Protein AF-A0A447TFA6-F1 (afdb_monomer_lite)

Foldseek 3Di:
DPPPPAAEAEEEDWPVCVVVVVVSVVVVHHYAEYEYEDDPVPPTHRVVVVVVCVVVVHHYHPYDDEQVNLVVCLVVVHPYYHYPDDDDDDYDDDND

Structure (mmCIF, N/CA/C/O backbone):
data_AF-A0A447TFA6-F1
#
_entry.id   AF-A0A447TFA6-F1
#
loop_
_atom_site.group_PDB
_atom_site.id
_atom_site.type_symbol
_atom_site.label_atom_id
_atom_site.label_alt_id
_atom_site.label_comp_id
_atom_site.label_asym_id
_atom_site.label_entity_id
_atom_site.label_seq_id
_atom_site.pdbx_PDB_ins_code
_atom_site.Cartn_x
_atom_site.Cartn_y
_atom_site.Cartn_z
_atom_site.occupancy
_atom_site.B_iso_or_equiv
_atom_site.auth_seq_id
_atom_site.auth_comp_id
_atom_site.auth_asym_id
_atom_site.auth_atom_id
_atom_site.pdbx_PDB_model_num
ATOM 1 N N . MET A 1 1 ? -27.131 -0.954 11.553 1.00 41.31 1 MET A N 1
ATOM 2 C CA . MET A 1 1 ? -26.050 -1.919 11.844 1.00 41.31 1 MET A CA 1
ATOM 3 C C . MET A 1 1 ? -24.774 -1.125 12.043 1.00 41.31 1 MET A C 1
ATOM 5 O O . MET A 1 1 ? -24.526 -0.272 11.196 1.00 41.31 1 MET A O 1
ATOM 9 N N . PRO A 1 2 ? -24.023 -1.303 13.143 1.00 44.16 2 PRO A N 1
ATOM 10 C CA . PRO A 1 2 ? -22.740 -0.626 13.279 1.00 44.16 2 PRO A CA 1
ATOM 11 C C . PRO A 1 2 ? -21.833 -1.121 12.151 1.00 44.16 2 PRO A C 1
ATOM 13 O O . PRO A 1 2 ? -21.757 -2.324 11.892 1.00 44.16 2 PRO A O 1
ATOM 16 N N . ARG A 1 3 ? -21.217 -0.191 11.422 1.00 54.28 3 ARG A N 1
ATOM 17 C CA . ARG A 1 3 ? -20.195 -0.526 10.436 1.00 54.28 3 ARG A CA 1
ATOM 18 C C . ARG A 1 3 ? -19.050 -1.146 11.232 1.00 54.28 3 ARG A C 1
ATOM 20 O O . ARG A 1 3 ? -18.520 -0.487 12.117 1.00 54.28 3 ARG A O 1
ATOM 27 N N . VAL A 1 4 ? -18.712 -2.409 10.979 1.00 59.47 4 VAL A N 1
ATOM 28 C CA . VAL A 1 4 ? -17.379 -2.884 11.357 1.00 59.47 4 VAL A CA 1
ATOM 29 C C . VAL A 1 4 ? -16.458 -2.038 10.496 1.00 59.47 4 VAL A C 1
ATOM 31 O O . VAL A 1 4 ? -16.483 -2.175 9.271 1.00 59.47 4 VAL A O 1
ATOM 34 N N . ASP A 1 5 ? -15.799 -1.049 11.094 1.00 70.12 5 ASP A N 1
ATOM 35 C CA . ASP A 1 5 ? -14.890 -0.203 10.340 1.00 70.12 5 ASP A CA 1
ATOM 36 C C . ASP A 1 5 ? -13.825 -1.111 9.733 1.00 70.12 5 ASP A C 1
ATOM 38 O O . ASP A 1 5 ? -13.154 -1.885 10.415 1.00 70.12 5 ASP A O 1
ATOM 42 N N . ALA A 1 6 ? -13.796 -1.123 8.405 1.00 82.69 6 ALA A N 1
ATOM 43 C CA . ALA A 1 6 ? -12.888 -1.959 7.653 1.00 82.69 6 ALA A CA 1
ATOM 44 C C . ALA A 1 6 ? -11.457 -1.494 7.932 1.00 82.69 6 ALA A C 1
ATOM 46 O O . ALA A 1 6 ? -11.147 -0.329 7.684 1.00 82.69 6 ALA A O 1
ATOM 47 N N . MET A 1 7 ? -10.615 -2.408 8.420 1.00 92.44 7 MET A N 1
ATOM 48 C CA . MET A 1 7 ? -9.257 -2.105 8.869 1.00 92.44 7 MET A CA 1
ATOM 49 C C . MET A 1 7 ? -8.459 -1.366 7.794 1.00 92.44 7 MET A C 1
ATOM 51 O O . MET A 1 7 ? -8.326 -1.842 6.662 1.00 92.44 7 MET A O 1
ATOM 55 N N . ARG A 1 8 ? -7.937 -0.192 8.144 1.00 95.12 8 ARG A N 1
ATOM 56 C CA . ARG A 1 8 ? -7.240 0.708 7.224 1.00 95.12 8 ARG A CA 1
ATOM 57 C C . ARG A 1 8 ? -5.738 0.482 7.316 1.00 95.12 8 ARG A C 1
ATOM 59 O O . ARG A 1 8 ? -5.168 0.547 8.400 1.00 95.12 8 ARG A O 1
ATOM 66 N N . PHE A 1 9 ? -5.076 0.229 6.192 1.00 96.00 9 PHE A N 1
ATOM 67 C CA . PHE A 1 9 ? -3.664 -0.159 6.202 1.00 96.00 9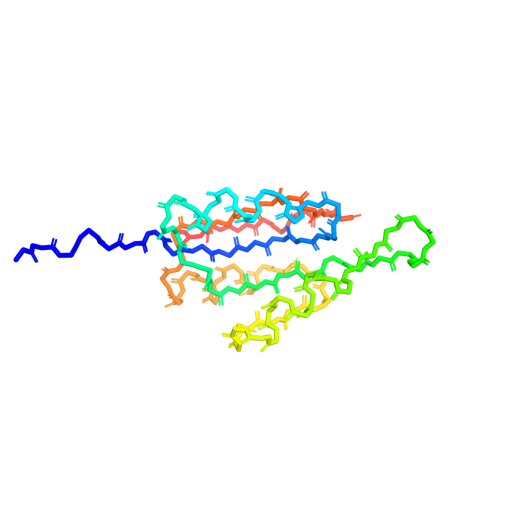 PHE A CA 1
ATOM 68 C C . PHE A 1 9 ? -2.835 0.539 5.132 1.00 96.00 9 PHE A C 1
ATOM 70 O O . PHE A 1 9 ? -3.338 0.924 4.082 1.00 96.00 9 PHE A O 1
ATOM 77 N N . ALA A 1 10 ? -1.532 0.629 5.357 1.00 96.56 10 ALA A N 1
ATOM 78 C CA . ALA A 1 10 ? -0.557 0.945 4.323 1.00 96.56 10 ALA A CA 1
ATOM 79 C C . ALA A 1 10 ? 0.334 -0.266 4.045 1.00 96.56 10 ALA A C 1
ATOM 81 O O . ALA A 1 10 ? 0.476 -1.146 4.893 1.00 96.56 10 ALA A O 1
ATOM 82 N N . ILE A 1 11 ? 0.928 -0.337 2.854 1.00 94.94 11 ILE A N 1
ATOM 83 C CA . ILE A 1 11 ? 1.737 -1.494 2.450 1.00 94.94 11 ILE A CA 1
ATOM 84 C C . ILE A 1 11 ? 2.983 -1.090 1.672 1.00 94.94 11 ILE A C 1
ATOM 86 O O . ILE A 1 11 ? 2.916 -0.249 0.774 1.00 94.94 11 ILE A O 1
ATOM 90 N N . THR A 1 12 ? 4.114 -1.729 1.978 1.00 92.94 12 THR A N 1
ATOM 91 C CA . THR A 1 12 ? 5.289 -1.724 1.103 1.00 92.94 12 THR A CA 1
ATOM 92 C C . THR A 1 12 ? 5.217 -2.889 0.120 1.00 92.94 12 THR A C 1
ATOM 94 O O . THR A 1 12 ? 4.992 -4.032 0.520 1.00 92.94 12 THR A O 1
ATOM 97 N N . LEU A 1 13 ? 5.377 -2.620 -1.176 1.00 89.75 13 LEU A N 1
ATOM 98 C CA . LEU A 1 13 ? 5.050 -3.573 -2.232 1.00 89.75 13 LEU A CA 1
ATOM 99 C C . LEU A 1 13 ? 6.103 -3.616 -3.347 1.00 89.75 13 LEU A C 1
ATOM 101 O O . LEU A 1 13 ? 6.700 -2.614 -3.733 1.00 89.75 13 LEU A O 1
ATOM 105 N N . SER A 1 14 ? 6.272 -4.813 -3.899 1.00 89.75 14 SER A N 1
ATOM 106 C CA . SER A 1 14 ? 6.768 -5.051 -5.255 1.00 89.75 14 SER A CA 1
ATOM 107 C C . SER A 1 14 ? 5.858 -6.085 -5.916 1.00 89.75 14 SER A C 1
ATOM 109 O O . SER A 1 14 ? 5.095 -6.767 -5.224 1.00 89.75 14 SER A O 1
ATOM 111 N N . ASP A 1 15 ? 5.954 -6.256 -7.235 1.00 90.44 15 ASP A N 1
ATOM 112 C CA . ASP A 1 15 ? 5.041 -7.128 -7.986 1.00 90.44 15 ASP A CA 1
ATOM 113 C C . ASP A 1 15 ? 5.084 -8.584 -7.494 1.00 90.44 15 ASP A C 1
ATOM 115 O O . ASP A 1 15 ? 4.069 -9.278 -7.524 1.00 90.44 15 ASP A O 1
ATOM 119 N N . ARG A 1 16 ? 6.223 -9.020 -6.935 1.00 88.25 16 ARG A N 1
ATOM 120 C CA . ARG A 1 16 ? 6.381 -10.339 -6.301 1.00 88.25 16 ARG A CA 1
ATOM 121 C C . ARG A 1 16 ? 5.406 -10.568 -5.142 1.00 88.25 16 ARG A C 1
ATOM 123 O O . ARG A 1 16 ? 4.975 -11.696 -4.928 1.00 88.25 16 ARG A O 1
ATOM 130 N N . PHE A 1 17 ? 5.077 -9.519 -4.394 1.00 89.62 17 PHE A N 1
ATOM 131 C CA . PHE A 1 17 ? 4.251 -9.595 -3.187 1.00 89.62 17 PHE A CA 1
ATOM 132 C C . PHE A 1 17 ? 2.820 -9.107 -3.408 1.00 89.62 17 PHE A C 1
ATOM 134 O O . PHE A 1 17 ? 2.050 -9.015 -2.455 1.00 89.62 17 PHE A O 1
ATOM 141 N N . LYS A 1 18 ? 2.421 -8.857 -4.658 1.00 91.00 18 LYS A N 1
ATOM 142 C CA . LYS A 1 18 ? 1.036 -8.522 -4.991 1.00 91.00 18 LYS A CA 1
ATOM 143 C C . LYS A 1 18 ? -0.006 -9.523 -4.435 1.00 91.00 18 LYS A C 1
ATOM 145 O O . LYS A 1 18 ? -1.037 -9.051 -3.962 1.00 91.00 18 LYS A O 1
ATOM 150 N N . PRO A 1 19 ? 0.245 -10.848 -4.373 1.00 93.75 19 PRO A N 1
ATOM 151 C CA . PRO A 1 19 ? -0.696 -11.775 -3.739 1.00 93.75 19 PRO A CA 1
ATOM 152 C C . PRO A 1 19 ? -0.973 -11.481 -2.256 1.00 93.75 19 PRO A C 1
ATOM 154 O O . PRO A 1 19 ? -2.074 -11.741 -1.786 1.00 93.75 19 PRO A O 1
ATOM 157 N N . VAL A 1 20 ? -0.013 -10.903 -1.520 1.00 93.19 20 VAL A N 1
ATOM 158 C CA . VAL A 1 20 ? -0.214 -10.497 -0.117 1.00 93.19 20 VAL A CA 1
ATOM 159 C C . VAL A 1 20 ? -1.280 -9.408 -0.041 1.00 93.19 20 VAL A C 1
ATOM 161 O O . VAL A 1 20 ? -2.238 -9.542 0.711 1.00 93.19 20 VAL A O 1
ATOM 164 N N . LEU A 1 21 ? -1.154 -8.367 -0.870 1.00 94.12 21 LEU A N 1
ATOM 165 C CA . LEU A 1 21 ? -2.160 -7.311 -0.999 1.00 94.12 21 LEU A CA 1
ATOM 166 C C . LEU A 1 21 ? -3.548 -7.892 -1.315 1.00 94.12 21 LEU A C 1
ATOM 168 O O . LEU A 1 21 ? -4.530 -7.492 -0.696 1.00 94.12 21 LEU A O 1
ATOM 172 N N . ASP A 1 22 ? -3.626 -8.843 -2.247 1.00 94.44 22 ASP A N 1
ATOM 173 C CA . ASP A 1 22 ? -4.901 -9.424 -2.672 1.00 94.44 22 ASP A CA 1
ATOM 174 C C . ASP A 1 22 ? -5.622 -10.159 -1.521 1.00 94.44 22 ASP A C 1
ATOM 176 O O . ASP A 1 22 ? -6.841 -10.038 -1.402 1.00 94.44 22 ASP A O 1
ATOM 180 N N . VAL A 1 23 ? -4.891 -10.824 -0.616 1.00 95.31 23 VAL A N 1
ATOM 181 C CA . VAL A 1 23 ? -5.468 -11.468 0.584 1.00 95.31 23 VAL A CA 1
ATOM 182 C C . VAL A 1 23 ? -6.105 -10.444 1.529 1.00 95.31 23 VAL A C 1
ATOM 184 O O . VAL A 1 23 ? -7.227 -10.649 1.991 1.00 95.31 23 VAL A O 1
ATOM 187 N N . PHE A 1 24 ? -5.437 -9.319 1.798 1.00 94.31 24 PHE A N 1
ATOM 188 C CA . PHE A 1 24 ? -5.988 -8.287 2.687 1.00 94.31 24 PHE A CA 1
ATOM 189 C C . PHE A 1 24 ? -7.209 -7.590 2.077 1.00 94.31 24 PHE A C 1
ATOM 191 O O . PHE A 1 24 ? -8.187 -7.331 2.778 1.00 94.31 24 PHE A O 1
ATOM 198 N N . LEU A 1 25 ? -7.203 -7.360 0.762 1.00 94.06 25 LEU A N 1
ATOM 199 C CA . LEU A 1 25 ? -8.377 -6.841 0.055 1.00 94.06 25 LEU A CA 1
ATOM 200 C C . LEU A 1 25 ? -9.564 -7.811 0.137 1.00 94.06 25 LEU A C 1
ATOM 202 O O . LEU A 1 25 ? -10.692 -7.376 0.361 1.00 94.06 25 LEU A O 1
ATOM 206 N N . GLN A 1 26 ? -9.323 -9.118 -0.006 1.00 94.88 26 GLN A N 1
ATOM 207 C CA . GLN A 1 26 ? -10.357 -10.151 0.149 1.00 94.88 26 GLN A CA 1
ATOM 208 C C . GLN A 1 26 ? -10.897 -10.231 1.582 1.00 94.88 26 GLN A C 1
ATOM 210 O O . GLN A 1 26 ? -12.081 -10.499 1.771 1.00 94.88 26 GLN A O 1
ATOM 215 N N . ALA A 1 27 ? -10.063 -9.940 2.583 1.00 93.25 27 ALA A N 1
ATOM 216 C CA . ALA A 1 27 ? -10.473 -9.820 3.982 1.00 93.25 27 ALA A CA 1
ATOM 217 C C . ALA A 1 27 ? -11.257 -8.525 4.284 1.00 93.25 27 ALA A C 1
ATOM 219 O O . ALA A 1 27 ? -11.638 -8.287 5.430 1.00 93.25 27 ALA A O 1
ATOM 220 N N . GLY A 1 28 ? -11.491 -7.675 3.279 1.00 93.75 28 GLY A N 1
ATOM 221 C CA . GLY A 1 28 ? -12.230 -6.424 3.417 1.00 93.75 28 GLY A CA 1
ATOM 222 C C . GLY A 1 28 ? -11.408 -5.264 3.974 1.00 93.75 28 GLY A C 1
ATOM 223 O O . GLY A 1 28 ? -11.991 -4.227 4.275 1.00 93.75 28 GLY A O 1
ATOM 224 N N . TRP A 1 29 ? -10.085 -5.398 4.108 1.00 95.12 29 TRP A N 1
ATOM 225 C CA . TRP A 1 29 ? -9.230 -4.305 4.573 1.00 95.12 29 TRP A CA 1
ATOM 226 C C . TRP A 1 29 ? -9.100 -3.222 3.497 1.00 95.12 29 TRP A C 1
ATOM 228 O O . TRP A 1 29 ? -9.094 -3.506 2.296 1.00 95.12 29 TRP A O 1
ATOM 238 N N . GLN A 1 30 ? -8.960 -1.968 3.923 1.00 95.25 30 GLN A N 1
ATOM 239 C CA . GLN A 1 30 ? -8.907 -0.810 3.034 1.00 95.25 30 GLN A CA 1
ATOM 240 C C . GLN A 1 30 ? -7.486 -0.241 2.940 1.00 95.25 30 GLN A C 1
ATOM 242 O O . GLN A 1 30 ? -6.957 0.249 3.940 1.00 95.25 30 GLN A O 1
ATOM 247 N N . PRO A 1 31 ? -6.852 -0.264 1.755 1.00 95.69 31 PRO A N 1
ATOM 248 C CA . PRO A 1 31 ? -5.539 0.337 1.579 1.00 95.69 31 PRO A CA 1
ATOM 249 C C . PRO A 1 31 ? -5.636 1.867 1.619 1.00 95.69 31 PRO A C 1
ATOM 251 O O . PRO A 1 31 ? -6.501 2.463 0.980 1.00 95.69 31 PRO A O 1
ATOM 254 N N . LEU A 1 32 ? -4.706 2.497 2.330 1.00 96.19 32 LEU A N 1
ATOM 255 C CA . LEU A 1 32 ? -4.550 3.945 2.452 1.00 96.19 32 LEU A CA 1
ATOM 256 C C . LEU A 1 32 ? -3.415 4.495 1.604 1.00 96.19 32 LEU A C 1
ATOM 258 O O . LEU A 1 32 ? -3.576 5.534 0.978 1.00 96.19 32 LEU A O 1
ATOM 262 N N . LYS A 1 33 ? -2.267 3.815 1.588 1.00 96.31 33 LYS A N 1
ATOM 263 C CA . LYS A 1 33 ? -1.071 4.249 0.857 1.00 96.31 33 LYS A CA 1
ATOM 264 C C . LYS A 1 33 ? -0.260 3.033 0.430 1.00 96.31 33 LYS A C 1
ATOM 266 O O . LYS A 1 33 ? -0.139 2.058 1.178 1.00 96.31 33 LYS A O 1
ATOM 271 N N . VAL A 1 34 ? 0.298 3.101 -0.774 1.00 95.19 34 VAL A N 1
ATOM 272 C CA . VAL A 1 34 ? 1.204 2.084 -1.317 1.00 95.19 34 VAL A CA 1
ATOM 273 C C . VAL A 1 34 ? 2.602 2.677 -1.432 1.00 95.19 34 VAL A C 1
ATOM 275 O O . VAL A 1 34 ? 2.807 3.704 -2.076 1.00 95.19 34 VAL A O 1
ATOM 278 N N . PHE A 1 35 ? 3.580 1.999 -0.842 1.00 93.50 35 PHE A N 1
ATOM 279 C CA . PHE A 1 35 ? 4.998 2.298 -1.001 1.00 93.50 35 PHE A CA 1
ATOM 280 C C . PHE A 1 35 ? 5.601 1.260 -1.945 1.00 93.50 35 PHE A C 1
ATOM 282 O O . PHE A 1 35 ? 5.795 0.110 -1.561 1.00 93.50 35 PHE A O 1
ATOM 289 N N . CYS A 1 36 ? 5.890 1.629 -3.187 1.00 89.31 36 CYS A N 1
ATOM 290 C CA . CYS A 1 36 ? 6.605 0.736 -4.088 1.00 89.31 36 CYS A CA 1
ATOM 291 C C . CYS A 1 36 ? 8.100 0.846 -3.816 1.00 89.31 36 CYS A C 1
ATOM 293 O O . CYS A 1 36 ? 8.692 1.915 -3.962 1.00 89.31 36 CYS A O 1
ATOM 295 N N . THR A 1 37 ? 8.718 -0.266 -3.429 1.00 74.94 37 THR A N 1
ATOM 296 C CA . THR A 1 37 ? 10.163 -0.301 -3.207 1.00 74.94 37 THR A CA 1
ATOM 297 C C . THR A 1 37 ? 10.892 0.021 -4.519 1.00 74.94 37 THR A C 1
ATOM 299 O O . THR A 1 37 ? 10.441 -0.426 -5.581 1.00 74.94 37 THR A O 1
ATOM 302 N N . PRO A 1 38 ? 12.018 0.758 -4.486 1.00 73.56 38 PRO A N 1
ATOM 303 C CA . PRO A 1 38 ? 12.890 0.870 -5.647 1.00 73.56 38 PRO A CA 1
ATOM 304 C C . PRO A 1 38 ? 13.302 -0.527 -6.115 1.00 73.56 38 PRO A C 1
ATOM 306 O O . PRO A 1 38 ? 13.726 -1.354 -5.306 1.00 73.56 38 PRO A O 1
ATOM 309 N N . VAL A 1 39 ? 13.154 -0.795 -7.409 1.00 75.56 39 VAL A N 1
ATOM 310 C CA . VAL A 1 39 ? 13.499 -2.085 -8.012 1.00 75.56 39 VAL A CA 1
ATOM 311 C C . VAL A 1 39 ? 14.654 -1.918 -8.992 1.00 75.56 39 VAL A C 1
ATOM 313 O O . VAL A 1 39 ? 14.799 -0.876 -9.622 1.00 75.56 39 VAL A O 1
ATOM 316 N N . ASP A 1 40 ? 15.474 -2.958 -9.135 1.00 70.19 40 ASP A N 1
ATOM 317 C CA . ASP A 1 40 ? 16.613 -2.978 -10.063 1.00 70.19 40 ASP A CA 1
ATOM 318 C C . ASP A 1 40 ? 16.206 -3.133 -11.541 1.00 70.19 40 ASP A C 1
ATOM 320 O O . ASP A 1 40 ? 17.065 -3.122 -12.422 1.00 70.19 40 ASP A O 1
ATOM 324 N N . HIS A 1 41 ? 14.903 -3.303 -11.809 1.00 68.69 41 HIS A N 1
ATOM 325 C CA . HIS A 1 41 ? 14.303 -3.568 -13.120 1.00 68.69 41 HIS A CA 1
ATOM 326 C C . HIS A 1 41 ? 14.892 -4.781 -13.863 1.00 68.69 41 HIS A C 1
ATOM 328 O O . HIS A 1 41 ? 14.664 -4.943 -15.061 1.00 68.69 41 HIS A O 1
ATOM 334 N N . ARG A 1 42 ? 15.634 -5.646 -13.162 1.00 67.94 42 ARG A N 1
ATOM 335 C CA . ARG A 1 42 ? 16.251 -6.857 -13.712 1.00 67.94 42 ARG A CA 1
ATOM 336 C C . ARG A 1 42 ? 15.524 -8.096 -13.225 1.00 67.94 42 ARG A C 1
ATOM 338 O O . ARG A 1 42 ? 15.044 -8.878 -14.038 1.00 67.94 42 ARG A O 1
ATOM 345 N N . MET A 1 43 ? 15.407 -8.255 -11.909 1.00 63.19 43 MET A N 1
ATOM 346 C CA . MET A 1 43 ? 14.664 -9.364 -11.300 1.00 63.19 43 MET A CA 1
ATOM 347 C C . MET A 1 43 ? 13.406 -8.892 -10.572 1.00 63.19 43 MET A C 1
ATOM 349 O O . MET A 1 43 ? 12.455 -9.661 -10.422 1.00 63.19 43 MET A O 1
ATOM 353 N N . HIS A 1 44 ? 13.362 -7.624 -10.162 1.00 69.06 44 HIS A N 1
ATOM 354 C CA . HIS A 1 44 ? 12.227 -7.050 -9.453 1.00 69.06 44 HIS A CA 1
ATOM 355 C C . HIS A 1 44 ? 11.515 -5.994 -10.305 1.00 69.06 44 HIS A C 1
ATOM 357 O O . HIS A 1 44 ? 12.141 -5.162 -10.959 1.00 69.06 44 HIS A O 1
ATOM 363 N N . HIS A 1 45 ? 10.184 -6.033 -10.286 1.00 81.69 45 HIS A N 1
ATOM 364 C CA . HIS A 1 45 ? 9.306 -5.089 -10.972 1.00 81.69 45 HIS A CA 1
ATOM 365 C C . HIS A 1 45 ? 8.287 -4.522 -9.977 1.00 81.69 45 HIS A C 1
ATOM 367 O O . HIS A 1 45 ? 7.975 -5.157 -8.966 1.00 81.69 45 HIS A O 1
ATOM 373 N N . ASN A 1 46 ? 7.786 -3.322 -10.252 1.00 87.19 46 ASN A N 1
ATOM 374 C CA . ASN A 1 46 ? 6.724 -2.665 -9.487 1.00 87.19 46 ASN A CA 1
ATOM 375 C C . ASN A 1 46 ? 5.584 -2.158 -10.393 1.00 87.19 46 ASN A C 1
ATOM 377 O O . ASN A 1 46 ? 4.742 -1.387 -9.944 1.00 87.19 46 ASN A O 1
ATOM 381 N N . LYS A 1 47 ? 5.538 -2.571 -11.667 1.00 90.00 47 LYS A N 1
ATOM 382 C CA . LYS A 1 47 ? 4.586 -2.041 -12.656 1.00 90.00 47 LYS A CA 1
ATOM 383 C C . LYS A 1 47 ? 3.147 -2.396 -12.294 1.00 90.00 47 LYS A C 1
ATOM 385 O O . LYS A 1 47 ? 2.264 -1.554 -12.416 1.00 90.00 47 LYS A O 1
ATOM 390 N N . LEU A 1 48 ? 2.910 -3.624 -11.829 1.00 91.62 48 LEU A N 1
ATOM 391 C CA . LEU A 1 48 ? 1.571 -4.062 -11.420 1.00 91.62 48 LEU A CA 1
ATOM 392 C C . LEU A 1 48 ? 1.137 -3.377 -10.120 1.00 91.62 48 LEU A C 1
ATOM 394 O O . LEU A 1 48 ? -0.035 -3.050 -9.950 1.00 91.62 48 LEU A O 1
ATOM 398 N N . SER A 1 49 ? 2.090 -3.144 -9.222 1.00 91.56 49 SER A N 1
ATOM 399 C CA . SER A 1 49 ? 1.898 -2.443 -7.951 1.00 91.56 49 SER A CA 1
ATOM 400 C C . SER A 1 49 ? 1.540 -0.966 -8.161 1.00 91.56 49 SER A C 1
ATOM 402 O O . SER A 1 49 ? 0.598 -0.464 -7.549 1.00 91.56 49 SER A O 1
ATOM 404 N N . VAL A 1 50 ? 2.240 -0.293 -9.080 1.00 92.88 50 VAL A N 1
ATOM 405 C CA . VAL A 1 50 ? 1.954 1.087 -9.501 1.00 92.88 50 VAL A CA 1
ATOM 406 C C . VAL A 1 50 ? 0.588 1.167 -10.176 1.00 92.88 50 VAL A C 1
ATOM 408 O O . VAL A 1 50 ? -0.260 1.936 -9.730 1.00 92.88 50 VAL A O 1
ATOM 411 N N . ALA A 1 51 ? 0.327 0.309 -11.167 1.00 94.50 51 ALA A N 1
ATOM 412 C CA . ALA A 1 51 ? -0.956 0.286 -11.866 1.00 94.50 51 ALA A CA 1
ATOM 413 C C . ALA A 1 51 ? -2.135 0.047 -10.907 1.00 94.50 51 ALA A C 1
ATOM 415 O O . ALA A 1 51 ? -3.185 0.671 -11.043 1.00 94.50 51 ALA A O 1
ATOM 416 N N . PHE A 1 52 ? -1.965 -0.820 -9.901 1.00 94.56 52 PHE A N 1
ATOM 417 C CA . PHE A 1 52 ? -2.970 -1.039 -8.862 1.00 94.56 52 PHE A CA 1
ATOM 418 C C . PHE A 1 52 ? -3.301 0.245 -8.089 1.00 94.56 52 PHE A C 1
ATOM 420 O O . PHE A 1 52 ? -4.485 0.539 -7.887 1.00 94.56 52 PHE A O 1
ATOM 427 N N . ALA A 1 53 ? -2.274 0.982 -7.650 1.00 95.12 53 ALA A N 1
ATOM 428 C CA . ALA A 1 53 ? -2.442 2.213 -6.886 1.00 95.12 53 ALA A CA 1
ATOM 429 C C . ALA A 1 53 ? -3.109 3.302 -7.738 1.00 95.12 53 ALA A C 1
ATOM 431 O O . ALA A 1 53 ? -4.088 3.905 -7.303 1.00 95.12 53 ALA A O 1
ATOM 432 N N . GLU A 1 54 ? -2.654 3.480 -8.980 1.00 95.31 54 GLU A N 1
ATOM 433 C CA . GLU A 1 54 ? -3.202 4.460 -9.923 1.00 95.31 54 GLU A CA 1
ATOM 434 C C . GLU A 1 54 ? -4.676 4.192 -10.250 1.00 95.31 54 GLU A C 1
ATOM 436 O O . GLU A 1 54 ? -5.511 5.089 -10.129 1.00 95.31 54 GLU A O 1
ATOM 441 N N . GLN A 1 55 ? -5.032 2.945 -10.585 1.00 96.25 55 GLN A N 1
ATOM 442 C CA . GLN A 1 55 ? -6.415 2.558 -10.900 1.00 96.25 55 GLN A CA 1
ATOM 443 C C . GLN A 1 55 ? -7.388 2.837 -9.748 1.00 96.25 55 GLN A C 1
ATOM 445 O O . GLN A 1 55 ? -8.567 3.101 -9.979 1.00 96.25 55 GLN A O 1
ATOM 450 N N . ARG A 1 56 ? -6.901 2.774 -8.504 1.00 94.38 56 ARG A N 1
ATOM 451 C CA . ARG A 1 56 ? -7.687 3.018 -7.286 1.00 94.38 56 ARG A CA 1
ATOM 452 C C . ARG A 1 56 ? -7.503 4.420 -6.716 1.00 94.38 56 ARG A C 1
ATOM 454 O O . ARG A 1 56 ? -8.100 4.717 -5.686 1.00 94.38 56 ARG A O 1
ATOM 461 N N . LYS A 1 57 ? -6.718 5.276 -7.381 1.00 95.94 57 LYS A N 1
ATOM 462 C CA . LYS A 1 57 ? -6.376 6.635 -6.930 1.00 95.94 57 LYS A CA 1
ATOM 463 C C . LYS A 1 57 ? -5.794 6.651 -5.511 1.00 95.94 57 LYS A C 1
ATOM 465 O O . LYS A 1 57 ? -6.058 7.567 -4.735 1.00 95.94 57 LYS A O 1
ATOM 470 N N . LEU A 1 58 ? -5.025 5.619 -5.170 1.00 95.94 58 LEU A N 1
ATOM 471 C CA . LEU A 1 58 ? -4.342 5.530 -3.887 1.00 95.94 58 LEU A CA 1
ATOM 472 C C . LEU A 1 58 ? -3.069 6.383 -3.920 1.00 95.94 58 LEU A C 1
ATOM 474 O O . LEU A 1 58 ? -2.346 6.346 -4.919 1.00 95.94 58 LEU A O 1
ATOM 478 N N . PRO A 1 59 ? -2.748 7.092 -2.825 1.00 96.44 59 PRO A N 1
ATOM 479 C CA . PRO A 1 59 ? -1.429 7.666 -2.618 1.00 96.44 59 PRO A CA 1
ATOM 480 C C . PRO A 1 59 ? -0.323 6.632 -2.872 1.00 96.44 59 PRO A C 1
ATOM 482 O O . PRO A 1 59 ? -0.319 5.542 -2.289 1.00 96.44 59 PRO A O 1
ATOM 485 N N . LEU A 1 60 ? 0.613 6.988 -3.751 1.00 94.69 60 LEU A N 1
ATOM 486 C CA . LEU A 1 60 ? 1.720 6.145 -4.186 1.00 94.69 60 LEU A CA 1
ATOM 487 C C . LEU A 1 60 ? 3.049 6.839 -3.893 1.00 94.69 60 LEU A C 1
ATOM 489 O O . LEU A 1 60 ? 3.252 7.992 -4.265 1.00 94.69 60 LEU A O 1
ATOM 493 N N . GLN A 1 61 ? 3.976 6.106 -3.286 1.00 93.88 61 GLN A N 1
ATOM 494 C CA . GLN A 1 61 ? 5.343 6.555 -3.053 1.00 93.88 61 GLN A CA 1
ATOM 495 C C . GLN A 1 61 ? 6.330 5.558 -3.653 1.00 93.88 61 GLN A C 1
ATOM 497 O O . GLN A 1 61 ? 6.296 4.378 -3.324 1.00 93.88 61 GLN A O 1
ATOM 502 N N . LEU A 1 62 ? 7.208 6.034 -4.538 1.00 89.62 62 LEU A N 1
ATOM 503 C CA . LEU A 1 62 ? 8.260 5.218 -5.165 1.00 89.62 62 LEU A CA 1
ATOM 504 C C . LEU A 1 62 ? 9.607 5.305 -4.426 1.00 89.62 62 LEU A C 1
ATOM 506 O O . LEU A 1 62 ? 10.547 4.578 -4.740 1.00 89.62 62 LEU A O 1
ATOM 510 N N . SER A 1 63 ? 9.727 6.230 -3.473 1.00 85.94 63 SER A N 1
ATOM 511 C CA . SER A 1 63 ? 10.898 6.372 -2.612 1.00 85.94 63 SER A CA 1
ATOM 512 C C . SER A 1 63 ? 10.801 5.448 -1.387 1.00 85.94 63 SER A C 1
ATOM 514 O O . SER A 1 63 ? 9.704 5.028 -1.011 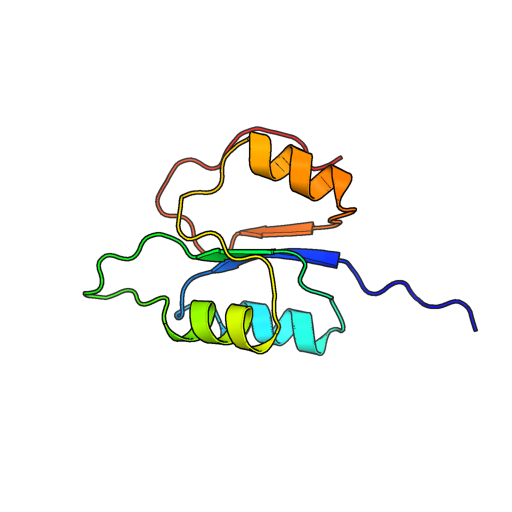1.00 85.94 63 SER A O 1
ATOM 516 N N . PRO A 1 64 ? 11.930 5.129 -0.724 1.00 84.62 64 PRO A N 1
ATOM 517 C CA . PRO A 1 64 ? 11.910 4.366 0.523 1.00 84.62 64 PRO A CA 1
ATOM 518 C C . PRO A 1 64 ? 11.006 4.999 1.593 1.00 84.62 64 PRO A C 1
ATOM 520 O O . PRO A 1 64 ? 10.940 6.225 1.692 1.00 84.62 64 PRO A O 1
ATOM 523 N N . LEU A 1 65 ? 10.365 4.155 2.407 1.00 88.19 65 LEU A N 1
ATOM 524 C CA . LEU A 1 65 ? 9.599 4.557 3.592 1.00 88.19 65 LEU A CA 1
ATOM 525 C C . LEU A 1 65 ? 10.518 5.263 4.604 1.00 88.19 65 LEU A C 1
ATOM 527 O O . LEU A 1 65 ? 11.584 4.742 4.936 1.00 88.19 65 LEU A O 1
ATOM 531 N N . ARG A 1 66 ? 10.105 6.425 5.118 1.00 89.31 66 ARG A N 1
ATOM 532 C CA . ARG A 1 66 ? 10.853 7.220 6.107 1.00 89.31 66 ARG A CA 1
ATOM 533 C C . ARG A 1 66 ? 10.044 7.432 7.388 1.00 89.31 66 ARG A C 1
ATOM 535 O O . ARG A 1 66 ? 8.846 7.198 7.428 1.00 89.31 66 ARG A O 1
ATOM 542 N N . THR A 1 67 ? 10.683 7.938 8.442 1.00 89.31 67 THR A N 1
ATOM 543 C CA . THR A 1 67 ? 10.014 8.175 9.735 1.00 89.31 67 THR A CA 1
ATOM 544 C C . THR A 1 67 ? 8.841 9.158 9.642 1.00 89.31 67 THR A C 1
ATOM 546 O O . THR A 1 67 ? 7.827 8.931 10.290 1.00 89.31 67 THR A O 1
ATOM 549 N N . HIS A 1 68 ? 8.935 10.210 8.817 1.00 90.50 68 HIS A N 1
ATOM 550 C CA . HIS A 1 68 ? 7.820 11.154 8.635 1.00 90.50 68 HIS A CA 1
ATOM 551 C C . HIS A 1 68 ? 6.582 10.491 8.009 1.00 90.50 68 HIS A C 1
ATOM 553 O O . HIS A 1 68 ? 5.467 10.814 8.401 1.00 90.50 68 HIS A O 1
ATOM 559 N N . ASP A 1 69 ? 6.770 9.499 7.128 1.00 92.69 69 ASP A N 1
ATOM 560 C CA . ASP A 1 69 ? 5.660 8.733 6.557 1.00 92.69 69 ASP A CA 1
ATOM 561 C C . ASP A 1 69 ? 4.867 7.996 7.644 1.00 92.69 69 ASP A C 1
ATOM 563 O O . ASP A 1 69 ? 3.652 7.880 7.546 1.00 92.69 69 ASP A O 1
ATOM 567 N N . LEU A 1 70 ? 5.535 7.500 8.693 1.00 91.88 70 LEU A N 1
ATOM 568 C CA . LEU A 1 70 ? 4.861 6.815 9.802 1.00 91.88 70 LEU A CA 1
ATOM 569 C C . LEU A 1 70 ? 3.934 7.761 10.573 1.00 91.88 70 LEU A C 1
ATOM 571 O O . LEU A 1 70 ? 2.833 7.358 10.941 1.00 91.88 70 LEU A O 1
ATOM 575 N N . ALA A 1 71 ? 4.366 9.008 10.782 1.00 92.00 71 ALA A N 1
ATOM 576 C CA . ALA A 1 71 ? 3.556 10.030 11.437 1.00 92.00 71 ALA A CA 1
ATOM 577 C C . ALA A 1 71 ? 2.345 10.419 10.574 1.00 92.00 71 ALA A C 1
ATOM 579 O O . ALA A 1 71 ? 1.219 10.405 11.062 1.00 92.00 71 ALA A O 1
ATOM 580 N N . GLU A 1 72 ? 2.551 10.654 9.274 1.00 93.56 72 GLU A N 1
ATOM 581 C CA . GLU A 1 72 ? 1.457 10.940 8.334 1.00 93.56 72 GLU A CA 1
ATOM 582 C C . GLU A 1 72 ? 0.436 9.795 8.266 1.00 93.56 72 GLU A C 1
ATOM 584 O O . GLU A 1 72 ? -0.770 10.030 8.206 1.00 93.56 72 GLU A O 1
ATOM 589 N N . LEU A 1 73 ? 0.900 8.540 8.281 1.00 94.62 73 LEU A N 1
ATOM 590 C CA . LEU A 1 73 ? 0.021 7.373 8.310 1.00 94.62 73 LEU A CA 1
ATOM 591 C C . LEU A 1 73 ? -0.821 7.331 9.590 1.00 94.62 73 LEU A C 1
ATOM 593 O O . LEU A 1 73 ? -2.016 7.046 9.512 1.00 94.62 73 LEU A O 1
ATOM 597 N N . ALA A 1 74 ? -0.225 7.628 10.746 1.00 92.12 74 ALA A N 1
ATOM 598 C CA . ALA A 1 74 ? -0.944 7.685 12.015 1.00 92.12 74 ALA A CA 1
ATOM 599 C C . ALA A 1 74 ? -2.022 8.785 12.000 1.00 92.12 74 ALA A C 1
ATOM 601 O O . ALA A 1 74 ? -3.175 8.519 12.338 1.00 92.12 74 ALA A O 1
ATOM 602 N N . GLU A 1 75 ? -1.692 9.986 11.513 1.00 93.50 75 GLU A N 1
ATOM 603 C CA . GLU A 1 75 ? -2.649 11.094 11.346 1.00 93.50 75 GLU A CA 1
ATOM 604 C C . GLU A 1 75 ? -3.796 10.741 10.392 1.00 93.50 75 GLU A C 1
ATOM 606 O O . GLU A 1 75 ? -4.945 11.131 10.603 1.00 93.50 75 GLU A O 1
ATOM 611 N N . GLN A 1 76 ? -3.510 9.950 9.357 1.00 92.56 76 GLN A N 1
ATOM 612 C CA . GLN A 1 76 ? -4.517 9.454 8.425 1.00 9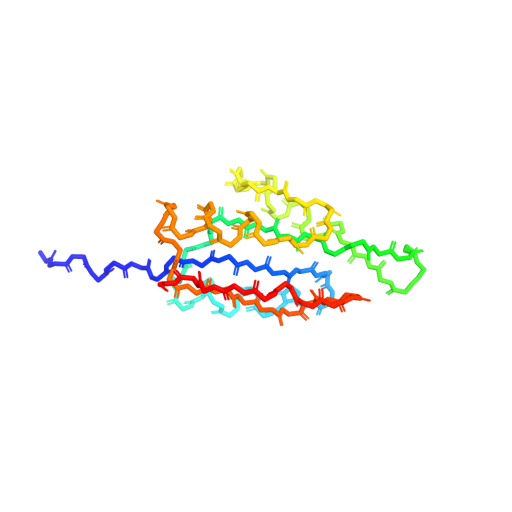2.56 76 GLN A CA 1
ATOM 613 C C . GLN A 1 76 ? -5.381 8.334 9.010 1.00 92.56 76 GLN A C 1
ATOM 615 O O . GLN A 1 76 ? -6.307 7.898 8.326 1.00 92.56 76 GLN A O 1
ATOM 620 N N . GLY A 1 77 ? -5.129 7.866 10.236 1.00 92.06 77 GLY A N 1
ATOM 621 C CA . GLY A 1 77 ? -5.842 6.757 10.872 1.00 92.06 77 GLY A CA 1
ATOM 622 C C . GLY A 1 77 ? -5.500 5.402 10.254 1.00 92.06 77 GLY A C 1
ATOM 623 O O . GLY A 1 77 ? -6.394 4.588 10.029 1.00 92.06 77 GLY A O 1
ATOM 624 N N . CYS A 1 78 ? -4.230 5.199 9.899 1.00 94.75 78 CYS A N 1
ATOM 625 C CA . CYS A 1 78 ? -3.698 3.902 9.502 1.00 94.75 78 CYS A CA 1
ATOM 626 C C . CYS A 1 78 ? -3.563 2.995 10.729 1.00 94.75 78 CYS A C 1
ATOM 628 O O . CYS A 1 78 ? -2.872 3.331 11.686 1.00 94.75 78 CYS A O 1
ATOM 630 N N . GLU A 1 79 ? -4.199 1.830 10.685 1.00 93.62 79 GLU A N 1
ATOM 631 C CA . GLU A 1 79 ? -4.247 0.870 11.791 1.00 93.62 79 GLU A CA 1
ATOM 632 C C . GLU A 1 79 ? -3.155 -0.201 11.671 1.00 93.62 79 GLU A C 1
ATOM 634 O O . GLU A 1 79 ? -2.760 -0.811 12.664 1.00 93.62 79 GLU A O 1
ATOM 639 N N . ALA A 1 80 ? -2.642 -0.432 10.458 1.00 93.19 80 ALA A N 1
ATOM 640 C CA . ALA A 1 80 ? -1.551 -1.367 10.215 1.00 93.19 80 ALA A CA 1
ATOM 641 C C . ALA A 1 80 ? -0.649 -0.945 9.055 1.00 93.19 80 ALA A C 1
ATOM 643 O O . ALA A 1 80 ? -1.106 -0.501 8.003 1.00 93.19 80 ALA A O 1
ATOM 644 N N . LEU A 1 81 ? 0.652 -1.181 9.217 1.00 93.94 81 LEU A N 1
ATOM 645 C CA . LEU A 1 81 ? 1.631 -1.094 8.140 1.00 93.94 81 LEU A CA 1
ATOM 646 C C . LEU A 1 81 ? 2.137 -2.496 7.792 1.00 93.94 81 LEU A C 1
ATOM 648 O O . LEU A 1 81 ? 2.818 -3.144 8.584 1.00 93.94 81 LEU A O 1
ATOM 652 N N . LEU A 1 82 ? 1.812 -2.953 6.588 1.00 92.38 82 LEU A N 1
ATOM 653 C CA . LEU A 1 82 ? 2.246 -4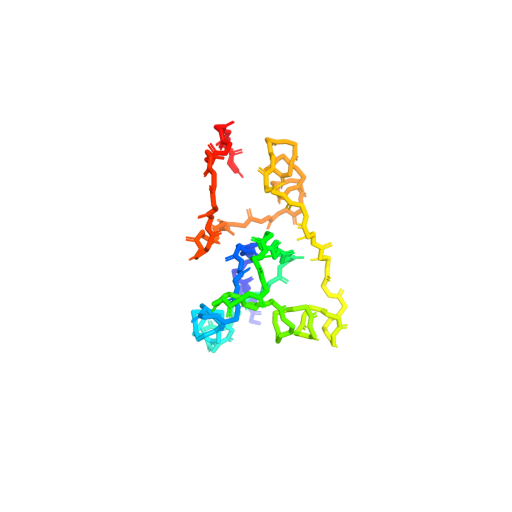.233 6.047 1.00 92.38 82 LEU A CA 1
ATOM 654 C C . LEU A 1 82 ? 3.595 -4.066 5.342 1.00 92.38 82 LEU A C 1
ATOM 656 O O . LEU A 1 82 ? 3.697 -3.391 4.318 1.00 92.38 82 LEU A O 1
ATOM 660 N N . VAL A 1 83 ? 4.639 -4.703 5.869 1.00 89.81 83 VAL A N 1
ATOM 661 C CA . VAL A 1 83 ? 5.993 -4.625 5.301 1.00 89.81 83 VAL A CA 1
ATOM 662 C C . VAL A 1 83 ? 6.273 -5.878 4.474 1.00 89.81 83 VAL A C 1
ATOM 664 O O . VAL A 1 83 ? 6.837 -6.845 4.979 1.00 89.81 83 VAL A O 1
ATOM 667 N N . ALA A 1 84 ? 5.844 -5.892 3.208 1.00 85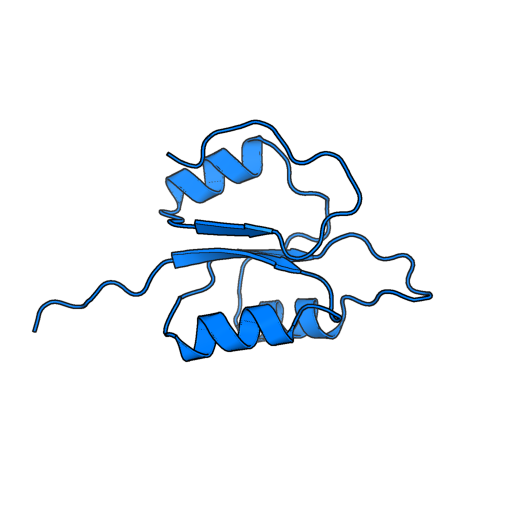.06 84 ALA A N 1
ATOM 668 C CA . ALA A 1 84 ? 6.028 -7.053 2.330 1.00 85.06 84 ALA A CA 1
ATOM 669 C C . ALA A 1 84 ? 7.305 -6.961 1.479 1.00 85.06 84 ALA A C 1
ATOM 671 O O . ALA A 1 84 ? 7.880 -7.982 1.109 1.00 85.06 84 ALA A O 1
ATOM 672 N N . ALA A 1 85 ? 7.775 -5.746 1.187 1.00 78.50 85 ALA A N 1
ATOM 673 C CA . ALA A 1 85 ? 9.025 -5.510 0.469 1.00 78.50 85 ALA A CA 1
ATOM 674 C C . ALA A 1 85 ? 9.822 -4.357 1.094 1.00 78.50 85 ALA A C 1
ATOM 676 O O . ALA A 1 85 ? 9.299 -3.261 1.297 1.00 78.50 85 ALA A O 1
ATOM 677 N N . THR A 1 86 ? 11.102 -4.583 1.386 1.00 75.88 86 THR A N 1
ATOM 678 C CA . THR A 1 86 ? 12.044 -3.526 1.777 1.00 75.88 86 THR A CA 1
ATOM 679 C C . THR A 1 86 ? 13.446 -3.878 1.290 1.00 75.88 86 THR A C 1
ATOM 681 O O . THR A 1 86 ? 13.841 -5.041 1.324 1.00 75.88 86 THR A O 1
ATOM 684 N N . THR A 1 87 ? 14.189 -2.883 0.808 1.00 64.00 87 THR A N 1
ATOM 685 C CA . THR A 1 87 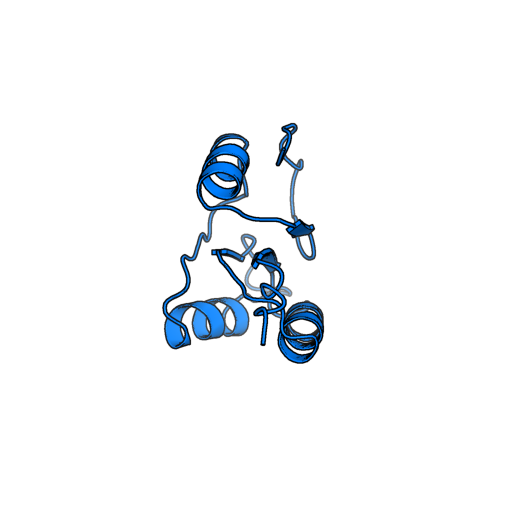? 15.586 -3.026 0.362 1.00 64.00 87 THR A CA 1
ATOM 686 C C . THR A 1 87 ? 16.585 -2.414 1.347 1.00 64.00 87 THR A C 1
ATOM 688 O O . THR A 1 87 ? 17.788 -2.543 1.144 1.00 64.00 87 THR A O 1
ATOM 691 N N . GLY A 1 88 ? 16.115 -1.761 2.417 1.00 69.19 88 GLY A N 1
ATOM 692 C CA . GLY A 1 88 ? 16.964 -1.036 3.362 1.00 69.19 88 GLY A CA 1
ATOM 693 C C . GLY A 1 88 ? 16.451 -1.066 4.799 1.00 69.19 88 GLY A C 1
ATOM 694 O O . GLY A 1 88 ? 15.518 -1.801 5.133 1.00 69.19 88 GLY A O 1
ATOM 695 N N . ALA A 1 89 ? 17.085 -0.254 5.649 1.00 70.81 89 ALA A N 1
ATOM 696 C CA . ALA A 1 89 ? 16.701 -0.107 7.046 1.00 70.81 89 ALA A CA 1
ATOM 697 C C . ALA A 1 89 ? 15.255 0.388 7.153 1.00 70.81 89 ALA A C 1
ATOM 699 O O . ALA A 1 89 ? 14.868 1.373 6.523 1.00 70.81 89 ALA A O 1
ATOM 700 N N . PHE A 1 90 ? 14.464 -0.309 7.960 1.00 75.50 90 PHE A N 1
ATOM 701 C CA . PHE A 1 90 ? 13.118 0.125 8.283 1.00 75.50 90 PHE A CA 1
ATOM 702 C C . PHE A 1 90 ? 13.195 1.289 9.284 1.00 75.50 90 PHE A C 1
ATOM 704 O O . PHE A 1 90 ? 13.942 1.178 10.262 1.00 75.50 90 PHE A O 1
ATOM 711 N N . PRO A 1 91 ? 12.478 2.405 9.060 1.00 77.44 91 PRO A N 1
ATOM 712 C CA . PRO A 1 91 ? 12.535 3.539 9.970 1.00 77.44 91 PRO A CA 1
ATOM 713 C C . PRO A 1 91 ? 12.007 3.156 11.354 1.00 77.44 91 PRO A C 1
ATOM 715 O O . PRO A 1 91 ? 10.961 2.524 11.489 1.00 77.44 91 PRO A O 1
ATOM 718 N N . THR A 1 92 ? 12.715 3.579 12.397 1.00 73.00 92 THR A N 1
ATOM 719 C CA . THR A 1 92 ? 12.243 3.488 13.778 1.00 73.00 92 THR A CA 1
ATOM 720 C C . THR A 1 92 ? 11.225 4.598 14.047 1.00 73.00 92 THR A C 1
ATOM 722 O O . THR A 1 92 ? 11.479 5.771 13.772 1.00 73.00 92 THR A O 1
ATOM 725 N N . GLY A 1 93 ? 10.061 4.221 14.572 1.00 65.12 93 GLY A N 1
ATOM 726 C CA . GLY A 1 93 ? 8.939 5.108 14.879 1.00 65.12 93 GLY A CA 1
ATOM 727 C C . GLY A 1 93 ? 7.711 4.290 15.280 1.00 65.12 93 GLY A C 1
ATOM 728 O O . GLY A 1 93 ? 7.704 3.069 15.117 1.00 65.12 93 GLY A O 1
ATOM 729 N N . ARG A 1 94 ? 6.686 4.939 15.834 1.00 62.72 94 ARG A N 1
ATOM 730 C CA . ARG A 1 94 ? 5.461 4.269 16.288 1.00 62.72 94 ARG A CA 1
ATOM 731 C C . ARG A 1 94 ? 4.286 4.722 15.422 1.00 62.72 94 ARG A C 1
ATOM 733 O O . ARG A 1 94 ? 4.157 5.909 15.154 1.00 62.72 94 ARG A O 1
ATOM 740 N N . LEU A 1 95 ? 3.465 3.769 14.975 1.00 59.66 95 LEU A N 1
ATOM 741 C CA . LEU A 1 95 ? 2.201 4.050 14.275 1.00 59.66 95 LEU A CA 1
ATOM 742 C C . LEU A 1 95 ? 1.071 4.482 15.237 1.00 59.66 95 LEU A C 1
ATOM 744 O O . LEU A 1 95 ? -0.024 4.781 14.777 1.00 59.66 95 LEU A O 1
ATOM 748 N N . ILE A 1 96 ? 1.335 4.484 16.551 1.00 53.31 96 ILE A N 1
ATOM 749 C CA . ILE A 1 96 ? 0.394 4.750 17.653 1.00 53.31 96 ILE A CA 1
ATOM 750 C C . ILE A 1 96 ? 1.078 5.493 18.794 1.00 53.31 96 ILE A C 1
ATOM 752 O O . ILE A 1 96 ? 2.241 5.146 19.089 1.00 53.31 96 ILE A O 1
#

Secondary structure (DSSP, 8-state):
----PPPEEEEEE-GGGHHHHHHHHHTT-EEEEEEEPP--SSS---HHHHHHHHHTT--EE-SPP-HHHHHHHHHTT--EEEE---SSPPPP----

pLDDT: mean 85.64, std 12.8, range [41.31, 96.56]

Sequence (96 aa):
MPRVDAMRFAITLSDRFKPVLDVFLQAGWQPLKVFCTPVDHRMHHNKLSVAFAEQRKLPLQLSPLRTHDLAELAEQGCEALLVAATTGAFPTGRLI

Radius of gyration: 13.34 Å; chains: 1; bounding box: 43×23×31 Å

Organism: Chromobacterium violaceum (NCBI:txid536)